Protein AF-A0A3R6FGA6-F1 (afdb_monomer_lite)

Organism: NCBI:txid360807

Foldseek 3Di:
DLLVVLVPDPQLLVLLCVLVVPDSVLSVLLNCQQRNAWFQDPVGTGHDDDDPLLSVLSVCSNVSNHDVLSVLSSQLSSQLSVCCVVVVDGSVVSNVVSVVVVSDRDSPDDPD

Radius of gyration: 13.53 Å; chains: 1; bounding box: 38×31×32 Å

Sequence (112 aa):
MEYENIRIDTTDISKIAQNTGMPEWKISRIKDHVFSNEHILDAGVKRFDADSEIADAWYRLTNGTYNQNDIDLLNHEYFESKFESFYKTDYRTAHNKTEESGRIWDPYKENN

Secondary structure (DSSP, 8-state):
-HHHHHHH-SSHHHHHHHHH---HHHHHHHHIIIII--EEETTEEEPPPP-HHHHHHHHHHHHT---HHHHHHHHHHHHHHHHHHHHT--HHHHHHHHHHTT----TT----

pLDDT: mean 95.41, std 8.09, range [46.09, 98.81]

Structure (mmCIF, N/CA/C/O backbone):
data_AF-A0A3R6FGA6-F1
#
_entry.id   AF-A0A3R6FGA6-F1
#
loop_
_atom_site.group_PDB
_atom_site.id
_atom_site.type_symbol
_atom_site.label_atom_id
_atom_site.label_alt_id
_atom_site.label_comp_id
_atom_site.label_asym_id
_atom_site.label_entity_id
_atom_site.label_seq_id
_atom_site.pdbx_PDB_ins_code
_atom_site.Cartn_x
_atom_site.Cartn_y
_atom_site.Cartn_z
_atom_site.occupancy
_atom_site.B_iso_or_equiv
_atom_site.auth_seq_id
_atom_site.auth_comp_id
_atom_site.auth_asym_id
_atom_site.auth_atom_id
_atom_site.pdbx_PDB_model_num
ATOM 1 N N . MET A 1 1 ? 2.239 17.268 -0.762 1.00 64.25 1 MET A N 1
ATOM 2 C CA . MET A 1 1 ? 2.074 17.617 0.668 1.00 64.25 1 MET A CA 1
ATOM 3 C C . MET A 1 1 ? 1.459 16.447 1.428 1.00 64.25 1 MET A C 1
ATOM 5 O O . MET A 1 1 ? 2.022 16.046 2.431 1.00 64.25 1 MET A O 1
ATOM 9 N N . GLU A 1 2 ? 0.379 15.846 0.922 1.00 87.06 2 GLU A N 1
ATOM 10 C CA . GLU A 1 2 ? -0.315 14.717 1.573 1.00 87.06 2 GLU A CA 1
ATOM 11 C C . GLU A 1 2 ? 0.569 13.481 1.788 1.00 87.06 2 GLU A C 1
ATOM 13 O O . GLU A 1 2 ? 0.700 13.029 2.921 1.00 87.06 2 GLU A O 1
ATOM 18 N N . TYR A 1 3 ? 1.279 13.003 0.759 1.00 93.62 3 TYR A N 1
ATOM 19 C CA . TYR A 1 3 ? 2.201 11.864 0.911 1.00 93.62 3 TYR A CA 1
ATOM 20 C C . TYR A 1 3 ? 3.324 12.138 1.920 1.00 93.62 3 TYR A C 1
ATOM 22 O O . TYR A 1 3 ? 3.707 11.245 2.668 1.00 93.62 3 TYR A O 1
ATOM 30 N N . GLU A 1 4 ? 3.840 13.370 1.986 1.00 94.19 4 GLU A N 1
ATOM 31 C CA . GLU A 1 4 ? 4.857 13.716 2.988 1.00 94.19 4 GLU A CA 1
ATOM 32 C C . GLU A 1 4 ? 4.282 13.680 4.405 1.00 94.19 4 GLU A C 1
ATOM 34 O O . GLU A 1 4 ? 4.937 13.165 5.306 1.00 94.19 4 GLU A O 1
ATOM 39 N N . ASN A 1 5 ? 3.045 14.151 4.597 1.00 95.38 5 ASN A N 1
ATOM 40 C CA . ASN A 1 5 ? 2.360 14.068 5.887 1.00 95.38 5 ASN A CA 1
ATOM 41 C C . ASN A 1 5 ? 2.147 12.611 6.317 1.00 95.38 5 ASN A C 1
ATOM 43 O O . ASN A 1 5 ? 2.394 12.278 7.472 1.00 95.38 5 ASN A O 1
ATOM 47 N N . ILE A 1 6 ? 1.743 11.738 5.389 1.00 96.81 6 ILE A N 1
ATOM 48 C CA . ILE A 1 6 ? 1.589 10.303 5.660 1.00 96.81 6 ILE A CA 1
ATOM 49 C C . ILE A 1 6 ? 2.939 9.683 6.041 1.00 96.81 6 ILE A C 1
ATOM 51 O O . ILE A 1 6 ? 3.029 8.965 7.033 1.00 96.81 6 ILE A O 1
ATOM 55 N N . ARG A 1 7 ? 4.020 9.994 5.315 1.00 96.69 7 ARG A N 1
ATOM 56 C CA . ARG A 1 7 ? 5.366 9.459 5.599 1.00 96.69 7 ARG A CA 1
ATOM 57 C C . ARG A 1 7 ? 5.874 9.811 6.994 1.00 96.69 7 ARG A C 1
ATOM 59 O O . ARG A 1 7 ? 6.525 8.975 7.614 1.00 96.69 7 ARG A O 1
ATOM 66 N N . ILE A 1 8 ? 5.608 11.027 7.472 1.00 96.75 8 ILE A N 1
ATOM 67 C CA . ILE A 1 8 ? 6.068 11.475 8.795 1.00 96.75 8 ILE A CA 1
ATOM 68 C C . ILE A 1 8 ? 5.125 11.078 9.936 1.00 96.75 8 ILE A C 1
ATOM 70 O O . ILE A 1 8 ? 5.531 11.154 11.096 1.00 96.75 8 ILE A O 1
ATOM 74 N N . ASP A 1 9 ? 3.885 10.672 9.641 1.00 95.94 9 ASP A N 1
ATOM 75 C CA . ASP A 1 9 ? 2.962 10.176 10.662 1.00 95.94 9 ASP A CA 1
ATOM 76 C C . ASP A 1 9 ? 3.488 8.851 11.229 1.00 95.94 9 ASP A C 1
ATOM 78 O O . ASP A 1 9 ? 3.805 7.915 10.500 1.00 95.94 9 ASP A O 1
ATOM 82 N N . THR A 1 10 ? 3.612 8.766 12.548 1.00 95.38 10 THR A N 1
ATOM 83 C CA . THR A 1 10 ? 4.068 7.562 13.257 1.00 95.38 10 THR A CA 1
ATOM 84 C C . THR A 1 10 ? 2.924 6.819 13.945 1.00 95.38 10 THR A C 1
ATOM 86 O O . THR A 1 10 ? 3.148 5.803 14.600 1.00 95.38 10 THR A O 1
ATOM 89 N N . THR A 1 11 ? 1.695 7.324 13.819 1.00 98.00 11 THR A N 1
ATOM 90 C CA . THR A 1 11 ? 0.500 6.834 14.518 1.00 98.00 11 THR A CA 1
ATOM 91 C C . THR A 1 11 ? -0.496 6.132 13.602 1.00 98.00 11 THR A C 1
ATOM 93 O O . THR A 1 11 ? -1.375 5.423 14.086 1.00 98.00 11 THR A O 1
ATOM 96 N N . ASP A 1 12 ? -0.390 6.326 12.292 1.00 98.25 12 ASP A N 1
ATOM 97 C CA . ASP A 1 12 ? -1.313 5.767 11.306 1.00 98.25 12 ASP A CA 1
ATOM 98 C C . ASP A 1 12 ? -1.275 4.236 11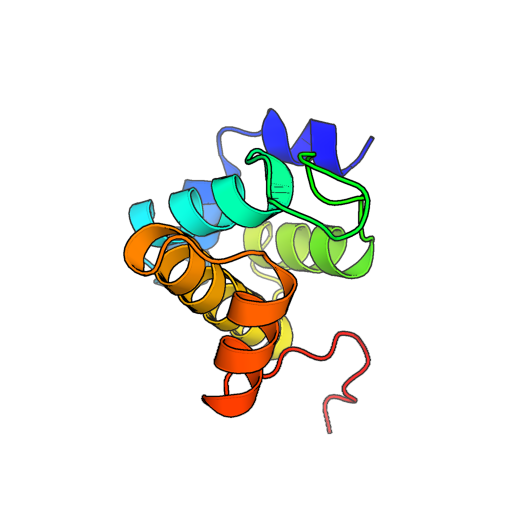.266 1.00 98.25 12 ASP A C 1
ATOM 100 O O . ASP A 1 12 ? -2.329 3.608 11.282 1.00 98.25 12 ASP A O 1
ATOM 104 N N . ILE A 1 13 ? -0.091 3.619 11.318 1.00 98.75 13 ILE A N 1
ATOM 105 C CA . ILE A 1 13 ? 0.062 2.156 11.302 1.00 98.75 13 ILE A CA 1
ATOM 106 C C . ILE A 1 13 ? -0.756 1.500 12.421 1.00 98.75 13 ILE A C 1
ATOM 108 O O . ILE A 1 13 ? -1.519 0.569 12.156 1.00 98.75 13 ILE A O 1
ATOM 112 N N . SER A 1 14 ? -0.619 1.988 13.657 1.00 98.75 14 SER A N 1
ATOM 113 C CA . SER A 1 14 ? -1.310 1.409 14.813 1.00 98.75 14 SER A CA 1
ATOM 114 C C . SER A 1 14 ? -2.816 1.669 14.769 1.00 98.75 14 SER A C 1
ATOM 116 O O . SER A 1 14 ? -3.603 0.763 15.045 1.00 98.75 14 SER A O 1
ATOM 118 N N . LYS A 1 15 ? -3.241 2.863 14.335 1.00 98.75 15 LYS A N 1
ATOM 119 C CA . LYS A 1 15 ? -4.662 3.193 14.132 1.00 98.75 15 LYS A CA 1
ATOM 120 C C . LYS A 1 15 ? -5.306 2.318 13.063 1.00 98.75 15 LYS A C 1
ATOM 122 O O . LYS A 1 15 ? -6.353 1.730 13.308 1.00 98.75 15 LYS A O 1
ATOM 127 N N . ILE A 1 16 ? -4.682 2.187 11.894 1.00 98.81 16 ILE A N 1
ATOM 128 C CA . ILE A 1 16 ? -5.194 1.355 10.799 1.00 98.81 16 ILE A CA 1
ATOM 129 C C . ILE A 1 16 ? -5.247 -0.111 11.238 1.00 98.81 16 ILE A C 1
ATOM 131 O O . ILE A 1 16 ? -6.245 -0.787 10.986 1.00 98.81 16 ILE A O 1
ATOM 135 N N . ALA A 1 17 ? -4.221 -0.610 11.932 1.00 98.75 17 ALA A N 1
ATOM 136 C CA . ALA A 1 17 ? -4.221 -1.966 12.475 1.00 98.75 17 ALA A CA 1
ATOM 137 C C . ALA A 1 17 ? -5.391 -2.195 13.447 1.00 98.75 17 ALA A C 1
ATOM 139 O O . ALA A 1 17 ? -6.122 -3.177 13.318 1.00 98.75 17 ALA A O 1
ATOM 140 N N . GLN A 1 18 ? -5.629 -1.255 14.367 1.00 98.75 18 GLN A N 1
ATOM 141 C CA . GLN A 1 18 ? -6.766 -1.295 15.288 1.00 98.75 18 GLN A CA 1
ATOM 142 C C . GLN A 1 18 ? -8.113 -1.255 14.551 1.00 98.75 18 GLN A C 1
ATOM 144 O O . GLN A 1 18 ? -9.010 -2.034 14.869 1.00 98.75 18 GLN A O 1
ATOM 149 N N . ASN A 1 19 ? -8.253 -0.366 13.568 1.00 98.69 19 ASN A N 1
ATOM 150 C CA . ASN A 1 19 ? -9.502 -0.137 12.845 1.00 98.69 19 ASN A CA 1
ATOM 151 C C . ASN A 1 19 ? -9.873 -1.302 11.917 1.00 98.69 19 ASN A C 1
ATOM 153 O O . ASN A 1 19 ? -11.055 -1.596 11.748 1.00 98.69 19 ASN A O 1
ATOM 157 N N . THR A 1 20 ? -8.882 -1.950 11.300 1.00 98.38 20 THR A N 1
ATOM 158 C CA . THR A 1 20 ? -9.082 -3.007 10.287 1.00 98.38 20 THR A CA 1
ATOM 159 C C . THR A 1 20 ? -8.917 -4.424 10.837 1.00 98.38 20 THR A C 1
ATOM 161 O O . THR A 1 20 ? -9.294 -5.391 10.179 1.00 98.38 20 THR A O 1
ATOM 164 N N . GLY A 1 21 ? -8.304 -4.575 12.015 1.00 98.44 21 GLY A N 1
ATOM 165 C CA . GLY A 1 21 ? -7.899 -5.868 12.568 1.00 98.44 21 GLY A CA 1
ATOM 166 C C . GLY A 1 21 ? -6.685 -6.501 11.872 1.00 98.44 21 GLY A C 1
ATOM 167 O O . GLY A 1 21 ? -6.300 -7.621 12.214 1.00 98.44 21 GLY A O 1
ATOM 168 N N . MET A 1 22 ? -6.064 -5.822 10.900 1.00 98.50 22 MET A N 1
ATOM 169 C CA . MET A 1 22 ? -4.818 -6.286 10.289 1.00 98.50 22 MET A CA 1
ATOM 170 C C . MET A 1 22 ? -3.633 -6.060 11.238 1.00 98.50 22 MET A C 1
ATOM 172 O O . MET A 1 22 ? -3.601 -5.069 11.961 1.00 98.50 22 MET A O 1
ATOM 176 N N . PRO A 1 23 ? -2.616 -6.935 11.236 1.00 98.56 23 PRO A N 1
ATOM 177 C CA . PRO A 1 23 ? -1.462 -6.740 12.101 1.00 98.56 23 PRO A CA 1
ATOM 178 C C . PRO A 1 23 ? -0.603 -5.556 11.632 1.00 98.56 23 PRO A C 1
ATOM 180 O O . PRO A 1 23 ? -0.403 -5.366 10.431 1.00 98.56 23 PRO A O 1
ATOM 183 N N . GLU A 1 24 ? -0.018 -4.814 12.577 1.00 98.75 24 GLU A N 1
ATOM 184 C CA . GLU A 1 24 ? 0.790 -3.614 12.295 1.00 98.75 24 GLU A CA 1
ATOM 185 C C . GLU A 1 24 ? 1.919 -3.863 11.291 1.00 98.75 24 GLU A C 1
ATOM 187 O O . GLU A 1 24 ? 2.147 -3.042 10.409 1.00 98.75 24 GLU A O 1
ATOM 192 N N . TRP A 1 25 ? 2.586 -5.021 11.344 1.00 98.50 25 TRP A N 1
ATOM 193 C CA . TRP A 1 25 ? 3.651 -5.352 10.390 1.00 98.50 25 TRP A CA 1
ATOM 194 C C . TRP A 1 25 ? 3.149 -5.415 8.937 1.00 98.50 25 TRP A C 1
ATOM 196 O O . TRP A 1 25 ? 3.910 -5.129 8.010 1.00 98.50 25 TRP A O 1
ATOM 206 N N . LYS A 1 26 ? 1.879 -5.788 8.717 1.00 98.62 26 LYS A N 1
ATOM 207 C CA . LYS A 1 26 ? 1.269 -5.818 7.381 1.00 98.62 26 LYS A CA 1
ATOM 208 C C . LYS A 1 26 ? 1.016 -4.392 6.904 1.00 98.62 26 LYS A C 1
ATOM 210 O O . LYS A 1 26 ? 1.387 -4.068 5.781 1.00 98.62 26 LYS A O 1
ATOM 215 N N . ILE A 1 27 ? 0.452 -3.550 7.769 1.00 98.81 27 ILE A N 1
ATOM 216 C CA . ILE A 1 27 ? 0.185 -2.140 7.467 1.00 98.81 27 ILE A CA 1
ATOM 217 C C . ILE A 1 27 ? 1.485 -1.367 7.232 1.00 98.81 27 ILE A C 1
ATOM 219 O O . ILE A 1 27 ? 1.583 -0.648 6.246 1.00 98.81 27 ILE A O 1
ATOM 223 N N . SER A 1 28 ? 2.509 -1.580 8.062 1.00 98.62 28 SER A N 1
ATOM 224 C CA . SER A 1 28 ? 3.839 -0.988 7.879 1.00 98.62 28 SER A CA 1
ATOM 225 C C . SER A 1 28 ? 4.419 -1.333 6.512 1.00 98.62 28 SER A C 1
ATOM 227 O O . SER A 1 28 ? 4.891 -0.446 5.813 1.00 98.62 28 SER A O 1
ATOM 229 N N . ARG A 1 29 ? 4.331 -2.602 6.086 1.00 98.62 29 ARG A N 1
ATOM 230 C CA . ARG A 1 29 ? 4.808 -3.013 4.760 1.00 98.62 29 ARG A CA 1
ATOM 231 C C . ARG A 1 29 ? 4.079 -2.279 3.636 1.00 98.62 29 ARG A C 1
ATOM 233 O O . ARG A 1 29 ? 4.725 -1.864 2.682 1.00 98.62 29 ARG A O 1
ATOM 240 N N . ILE A 1 30 ? 2.755 -2.171 3.734 1.00 98.75 30 ILE A N 1
ATOM 241 C CA . ILE A 1 30 ? 1.936 -1.473 2.736 1.00 98.75 30 ILE A CA 1
ATOM 242 C C . ILE A 1 30 ? 2.315 0.007 2.701 1.00 98.75 30 ILE A C 1
ATOM 244 O O . ILE A 1 30 ? 2.558 0.542 1.627 1.00 98.75 30 ILE A O 1
ATOM 248 N N . LYS A 1 31 ? 2.444 0.646 3.869 1.00 98.56 31 LYS A N 1
ATOM 249 C CA . LYS A 1 31 ? 2.864 2.044 3.970 1.00 98.56 31 LYS A CA 1
ATOM 250 C C . LYS A 1 31 ? 4.212 2.269 3.288 1.00 98.56 31 LYS A C 1
ATOM 252 O O . LYS A 1 31 ? 4.360 3.190 2.489 1.00 98.56 31 LYS A O 1
ATOM 257 N N . ASP A 1 32 ? 5.189 1.418 3.587 1.00 98.44 32 ASP A N 1
ATOM 258 C CA . ASP A 1 32 ? 6.517 1.529 2.994 1.00 98.44 32 ASP A CA 1
ATOM 259 C C . ASP A 1 32 ? 6.464 1.349 1.477 1.00 98.44 32 ASP A C 1
ATOM 261 O O . ASP A 1 32 ? 7.066 2.142 0.760 1.00 98.44 32 ASP A O 1
ATOM 265 N N . HIS A 1 33 ? 5.714 0.355 0.992 1.00 98.38 33 HIS A N 1
ATOM 266 C CA . HIS A 1 33 ? 5.514 0.101 -0.437 1.00 98.38 33 HIS A CA 1
ATOM 267 C C . HIS A 1 33 ? 4.908 1.303 -1.160 1.00 98.38 33 HIS A C 1
ATOM 269 O O . HIS A 1 33 ? 5.505 1.812 -2.094 1.00 98.38 33 HIS A O 1
ATOM 275 N N . VAL A 1 34 ? 3.777 1.810 -0.683 1.00 98.19 3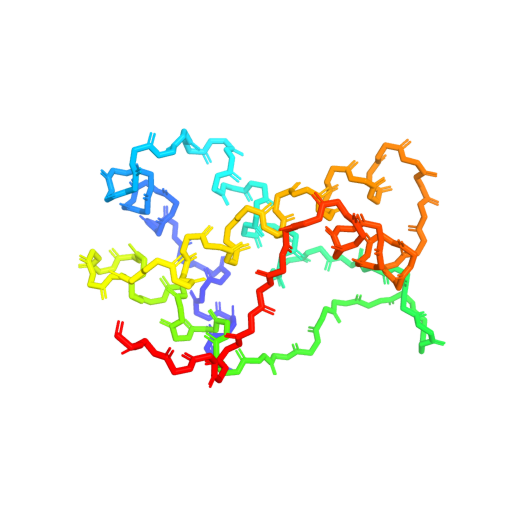4 VAL A N 1
ATOM 276 C CA . VAL A 1 34 ? 3.025 2.863 -1.379 1.00 98.19 34 VAL A CA 1
ATOM 277 C C . VAL A 1 34 ? 3.713 4.225 -1.281 1.00 98.19 34 VAL A C 1
ATOM 279 O O . VAL A 1 34 ? 3.733 4.998 -2.240 1.00 98.19 34 VAL A O 1
ATOM 282 N N . PHE A 1 35 ? 4.270 4.557 -0.113 1.00 97.94 35 PHE A N 1
ATOM 283 C CA . PHE A 1 35 ? 4.701 5.925 0.161 1.00 97.94 35 PHE A CA 1
ATOM 284 C C . PHE A 1 35 ? 6.220 6.100 0.152 1.00 97.94 35 PHE A C 1
ATOM 286 O O . PHE A 1 35 ? 6.677 7.181 -0.223 1.00 97.94 35 PHE A O 1
ATOM 293 N N . SER A 1 36 ? 7.016 5.109 0.560 1.00 96.81 36 SER A N 1
ATOM 294 C CA . SER A 1 36 ? 8.433 5.326 0.913 1.00 96.81 36 SER A CA 1
ATOM 295 C C . SER A 1 36 ? 9.436 4.685 -0.046 1.00 96.81 36 SER A C 1
ATOM 297 O O . SER A 1 36 ? 10.491 5.281 -0.304 1.00 96.81 36 SER A O 1
ATOM 299 N N . ASN A 1 37 ? 9.127 3.489 -0.542 1.00 97.75 37 ASN A N 1
ATOM 300 C CA . ASN A 1 37 ? 10.024 2.662 -1.334 1.00 97.75 37 ASN A CA 1
ATOM 301 C C . ASN A 1 37 ? 10.227 3.224 -2.743 1.00 97.75 37 ASN A C 1
ATOM 303 O O . ASN A 1 37 ? 9.386 3.928 -3.300 1.00 97.75 37 ASN A O 1
ATOM 307 N N . GLU A 1 38 ? 11.389 2.915 -3.313 1.00 97.69 38 GLU A N 1
ATOM 308 C CA . GLU A 1 38 ? 11.641 3.109 -4.736 1.00 97.69 38 GLU A CA 1
ATOM 309 C C . GLU A 1 38 ? 11.343 1.816 -5.490 1.00 97.69 38 GLU A C 1
ATOM 311 O O . GLU A 1 38 ? 11.665 0.722 -5.022 1.00 97.69 38 GLU A O 1
ATOM 316 N N . HIS A 1 39 ? 10.775 1.967 -6.681 1.00 98.12 39 HIS A N 1
ATOM 317 C CA . HIS A 1 39 ? 10.335 0.882 -7.545 1.00 98.12 39 HIS A CA 1
ATOM 318 C C . HIS A 1 39 ? 11.030 0.988 -8.891 1.00 98.12 39 HIS A C 1
ATOM 320 O O . HIS A 1 39 ? 11.358 2.082 -9.353 1.00 98.12 39 HIS A O 1
ATOM 326 N N . ILE A 1 40 ? 11.230 -0.153 -9.547 1.00 97.81 40 ILE A N 1
ATOM 327 C CA . ILE A 1 40 ? 11.652 -0.179 -10.947 1.00 97.81 40 ILE A CA 1
ATOM 328 C C . ILE A 1 40 ? 10.405 0.120 -11.785 1.00 97.81 40 ILE A C 1
ATOM 330 O O . ILE A 1 40 ? 9.570 -0.759 -11.999 1.00 97.81 40 ILE A O 1
ATOM 334 N N . LEU A 1 41 ? 10.270 1.372 -12.218 1.00 96.81 41 LEU A N 1
ATOM 335 C CA . LEU A 1 41 ? 9.208 1.837 -13.108 1.00 96.81 41 LEU A CA 1
ATOM 336 C C . LEU A 1 41 ? 9.740 1.940 -14.543 1.00 96.81 41 LEU A C 1
ATOM 338 O O . LEU A 1 41 ? 10.950 1.977 -14.770 1.00 96.81 41 LEU A O 1
ATOM 342 N N . ASP A 1 42 ? 8.850 2.091 -15.526 1.00 92.81 42 ASP A N 1
ATOM 343 C CA . ASP A 1 42 ? 9.267 2.250 -16.932 1.00 92.81 42 ASP A CA 1
ATOM 344 C C . ASP A 1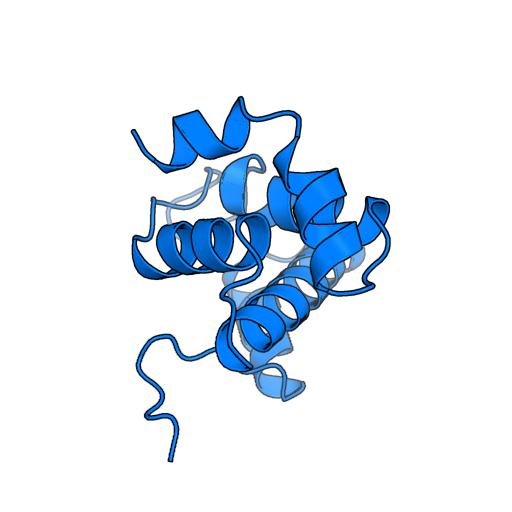 42 ? 10.116 3.512 -17.161 1.00 92.81 42 ASP A C 1
ATOM 346 O O . ASP A 1 42 ? 10.955 3.559 -18.058 1.00 92.81 42 ASP A O 1
ATOM 350 N N . ALA A 1 43 ? 9.910 4.537 -16.329 1.00 92.81 43 ALA A N 1
ATOM 351 C CA . ALA A 1 43 ? 10.663 5.788 -16.350 1.00 92.81 43 ALA A CA 1
ATOM 352 C C . ALA A 1 43 ? 11.973 5.736 -15.535 1.00 92.81 43 ALA A C 1
ATOM 354 O O . ALA A 1 43 ? 12.676 6.744 -15.452 1.00 92.81 43 ALA A O 1
ATOM 355 N N . GLY A 1 44 ? 12.302 4.592 -14.926 1.00 96.12 44 GLY A N 1
ATOM 356 C CA . GLY A 1 44 ? 13.478 4.398 -14.079 1.00 96.12 44 GLY A CA 1
ATOM 357 C C . GLY A 1 44 ? 13.137 4.055 -12.629 1.00 96.12 44 GLY A C 1
ATOM 358 O O . GLY A 1 44 ? 11.988 3.791 -12.282 1.00 96.12 44 GLY A O 1
ATOM 359 N N . VAL A 1 45 ? 14.164 4.049 -11.777 1.00 97.62 45 VAL A N 1
ATOM 360 C CA . VAL A 1 45 ? 14.018 3.733 -10.351 1.00 97.62 45 VAL A CA 1
ATOM 361 C C . VAL A 1 45 ? 13.635 4.994 -9.585 1.00 97.62 45 VAL A C 1
ATOM 363 O O . VAL A 1 45 ? 14.439 5.921 -9.494 1.00 97.62 45 VAL A O 1
ATOM 366 N N . LYS A 1 46 ? 12.402 5.048 -9.077 1.00 97.38 46 LYS A N 1
ATOM 367 C CA . LYS A 1 46 ? 11.895 6.165 -8.266 1.00 97.38 46 LYS A CA 1
ATOM 368 C C . LYS A 1 46 ? 10.733 5.722 -7.376 1.00 97.38 46 LYS A C 1
ATOM 370 O O . LYS A 1 46 ? 10.202 4.626 -7.536 1.00 97.38 46 LYS A O 1
ATOM 375 N N . ARG A 1 47 ? 10.317 6.592 -6.457 1.00 96.94 47 ARG A N 1
ATOM 376 C CA . ARG A 1 47 ? 9.048 6.448 -5.724 1.00 96.94 47 ARG A CA 1
ATOM 377 C C . ARG A 1 47 ? 7.849 6.617 -6.659 1.00 96.94 47 ARG A C 1
ATOM 379 O O . ARG A 1 47 ? 7.968 7.276 -7.697 1.00 96.94 47 ARG A O 1
ATOM 386 N N . PHE A 1 48 ? 6.697 6.094 -6.249 1.00 95.75 48 PHE A N 1
ATOM 387 C CA . PHE A 1 48 ? 5.431 6.397 -6.910 1.00 95.75 48 PHE A CA 1
ATOM 388 C C . PHE A 1 48 ? 5.120 7.897 -6.881 1.00 95.75 48 PHE A C 1
ATOM 390 O O . PHE A 1 48 ? 5.474 8.615 -5.937 1.00 95.75 48 PHE A O 1
ATOM 397 N N . ASP A 1 49 ? 4.459 8.358 -7.942 1.00 94.44 49 ASP A N 1
ATOM 398 C CA . ASP A 1 49 ? 3.862 9.687 -7.967 1.00 94.44 49 ASP A CA 1
ATOM 399 C C . ASP A 1 49 ? 2.645 9.698 -7.024 1.00 94.44 49 ASP A C 1
ATOM 401 O O . ASP A 1 49 ? 2.031 8.662 -6.773 1.00 94.44 49 ASP A O 1
ATOM 405 N N . ALA A 1 50 ? 2.334 10.853 -6.437 1.00 94.56 50 ALA A N 1
ATOM 406 C CA . ALA A 1 50 ? 1.242 10.935 -5.472 1.00 94.56 50 ALA A CA 1
ATOM 407 C C . ALA A 1 50 ? -0.122 10.746 -6.154 1.00 94.56 50 ALA A C 1
ATOM 409 O O . ALA A 1 50 ? -0.388 11.380 -7.176 1.00 94.56 50 ALA A O 1
ATOM 410 N N . ASP A 1 51 ? -0.982 9.939 -5.533 1.00 96.00 51 ASP A N 1
ATOM 411 C CA . ASP A 1 51 ? -2.357 9.686 -5.958 1.00 96.00 51 ASP A CA 1
ATOM 412 C C . ASP A 1 51 ? -3.324 10.107 -4.837 1.00 96.00 51 ASP A C 1
ATOM 414 O O . ASP A 1 51 ? -3.182 9.686 -3.683 1.00 96.00 51 ASP A O 1
ATOM 418 N N . SER A 1 52 ? -4.279 10.982 -5.163 1.00 95.19 52 SER A N 1
ATOM 419 C CA . SER A 1 52 ? -5.239 11.513 -4.191 1.00 95.19 52 SER A CA 1
ATOM 420 C C . SER A 1 52 ? -6.198 10.446 -3.667 1.00 95.19 52 SER A C 1
ATOM 422 O O . SER A 1 52 ? -6.547 10.481 -2.492 1.00 95.19 52 SER A O 1
ATOM 424 N N . GLU A 1 53 ? -6.584 9.466 -4.486 1.00 96.25 53 GLU A N 1
ATOM 425 C CA . GLU A 1 53 ? -7.513 8.407 -4.075 1.00 96.25 53 GLU A CA 1
ATOM 426 C C . GLU A 1 53 ? -6.860 7.475 -3.049 1.00 96.25 53 GLU A C 1
ATOM 428 O O . GLU A 1 53 ? -7.484 7.082 -2.060 1.00 96.25 53 GLU A O 1
ATOM 433 N N . ILE A 1 54 ? -5.569 7.183 -3.238 1.00 97.56 54 ILE A N 1
ATOM 434 C CA . ILE A 1 54 ? -4.759 6.430 -2.274 1.00 97.56 54 ILE A CA 1
ATOM 435 C C . ILE A 1 54 ? -4.589 7.223 -0.972 1.00 97.56 54 ILE A C 1
ATOM 437 O O . ILE A 1 54 ? -4.740 6.659 0.116 1.00 97.56 54 ILE A O 1
ATOM 441 N N . ALA A 1 55 ? -4.290 8.525 -1.055 1.00 97.62 55 ALA A N 1
ATOM 442 C CA . ALA A 1 55 ? -4.160 9.373 0.131 1.00 97.62 55 ALA A CA 1
ATOM 443 C C . ALA A 1 55 ? -5.473 9.425 0.931 1.00 97.62 55 ALA A C 1
ATOM 445 O O . ALA A 1 55 ? -5.471 9.211 2.147 1.00 97.62 55 ALA A O 1
ATOM 446 N N . ASP A 1 56 ? -6.600 9.629 0.251 1.00 96.81 56 ASP A N 1
ATOM 447 C CA . ASP A 1 56 ? -7.921 9.670 0.868 1.00 96.81 56 ASP A CA 1
ATOM 448 C C . ASP A 1 56 ? -8.315 8.319 1.481 1.00 96.81 56 ASP A C 1
ATOM 450 O O . ASP A 1 56 ? -8.839 8.280 2.600 1.00 96.81 56 ASP A O 1
ATOM 454 N N . ALA A 1 57 ? -8.018 7.202 0.808 1.00 97.81 57 ALA A N 1
ATOM 455 C CA . ALA A 1 57 ? -8.201 5.862 1.363 1.00 97.81 57 ALA A CA 1
ATOM 456 C C . ALA A 1 57 ? -7.382 5.674 2.648 1.00 97.81 57 ALA A C 1
ATOM 458 O O . ALA A 1 57 ? -7.914 5.219 3.664 1.00 97.81 57 ALA A O 1
ATOM 459 N N . TRP A 1 58 ? -6.115 6.098 2.652 1.00 98.50 58 TRP A N 1
ATOM 460 C CA . TRP A 1 58 ? -5.256 6.035 3.835 1.00 98.50 58 TRP A CA 1
ATOM 461 C C . TRP A 1 58 ? -5.814 6.855 5.006 1.00 98.50 58 TRP A C 1
ATOM 463 O O . TRP A 1 58 ? -5.827 6.389 6.153 1.00 98.50 58 TRP A O 1
ATOM 473 N N . TYR A 1 59 ? -6.347 8.051 4.736 1.00 98.06 59 TYR A N 1
ATOM 474 C CA . TYR A 1 59 ? -7.001 8.872 5.755 1.00 98.06 59 TYR A CA 1
ATOM 475 C C . TYR A 1 59 ? -8.283 8.230 6.292 1.00 98.06 59 TYR A C 1
ATOM 477 O O . TYR A 1 59 ? -8.488 8.214 7.509 1.00 98.06 59 TYR A O 1
ATOM 485 N N . ARG A 1 60 ? -9.132 7.653 5.432 1.00 98.31 60 ARG A N 1
ATOM 486 C CA . ARG A 1 60 ? -10.332 6.921 5.873 1.00 98.31 60 ARG A CA 1
ATOM 487 C C . ARG A 1 60 ? -9.975 5.708 6.732 1.00 98.31 60 ARG A C 1
ATOM 489 O O . ARG A 1 60 ? -10.584 5.511 7.784 1.00 98.31 60 ARG A O 1
ATOM 496 N N . LEU A 1 61 ? -8.956 4.940 6.340 1.00 98.69 61 LEU A N 1
ATOM 497 C CA . LEU A 1 61 ? -8.428 3.806 7.108 1.00 98.69 61 LEU A CA 1
ATOM 498 C C . LEU A 1 61 ? -7.921 4.248 8.484 1.00 98.69 61 LEU A C 1
ATOM 500 O O . LEU A 1 61 ? -8.251 3.632 9.501 1.00 98.69 61 LEU A O 1
ATOM 504 N N . THR A 1 62 ? -7.178 5.353 8.533 1.00 98.44 62 THR A N 1
ATOM 505 C CA . THR A 1 62 ? -6.643 5.919 9.779 1.00 98.44 62 THR A CA 1
ATOM 506 C C . THR A 1 62 ? -7.753 6.417 10.708 1.00 98.44 62 THR A C 1
ATOM 508 O O . THR A 1 62 ? -7.682 6.210 11.920 1.00 98.44 62 THR A O 1
ATOM 511 N N . ASN A 1 63 ? -8.799 7.034 10.154 1.00 98.19 63 ASN A N 1
ATOM 512 C CA . ASN A 1 63 ? -9.925 7.588 10.913 1.00 98.19 63 ASN A CA 1
ATOM 513 C C . ASN A 1 63 ? -11.019 6.560 11.247 1.00 98.19 63 ASN A C 1
ATOM 515 O O . ASN A 1 63 ? -11.944 6.880 11.991 1.00 98.19 63 ASN A O 1
ATOM 519 N N . GLY A 1 64 ? -10.938 5.342 10.706 1.00 98.06 64 GLY A N 1
ATOM 520 C CA . GLY A 1 64 ? -11.943 4.298 10.920 1.00 98.06 64 GLY A CA 1
ATOM 521 C C . GLY A 1 64 ? -13.233 4.501 10.117 1.00 98.06 64 GLY A C 1
ATOM 522 O O . GLY A 1 64 ? -14.234 3.853 10.402 1.00 98.06 64 GLY A O 1
ATOM 523 N N . THR A 1 65 ? -13.222 5.380 9.111 1.00 98.19 65 THR A N 1
ATOM 524 C CA . THR A 1 65 ? -14.360 5.661 8.213 1.00 98.19 65 THR A CA 1
ATOM 525 C C . THR A 1 65 ? -14.193 4.996 6.845 1.00 98.19 65 THR A C 1
ATOM 527 O O . THR A 1 65 ? -14.730 5.476 5.847 1.00 98.19 65 THR A O 1
ATOM 530 N N . TYR A 1 66 ? -13.376 3.946 6.784 1.00 97.62 66 TYR A N 1
ATOM 531 C CA . TYR A 1 66 ? -13.049 3.222 5.564 1.00 97.62 66 TYR A CA 1
ATOM 532 C C . TYR A 1 66 ? -14.213 2.373 5.058 1.00 97.62 66 TYR A C 1
ATOM 534 O O . TYR A 1 66 ? -15.112 1.991 5.808 1.00 97.62 66 TYR A O 1
ATOM 542 N N . ASN A 1 67 ? -14.174 2.067 3.767 1.00 95.81 67 ASN A N 1
ATOM 543 C CA . ASN A 1 67 ? -15.106 1.158 3.110 1.00 95.81 67 ASN A CA 1
ATOM 544 C C . ASN A 1 67 ? -14.382 -0.102 2.598 1.00 95.81 67 ASN A C 1
ATOM 546 O O . ASN A 1 67 ? -13.179 -0.278 2.795 1.00 95.81 67 ASN A O 1
ATOM 550 N N . GLN A 1 68 ? -15.121 -1.004 1.945 1.00 96.12 68 GLN A N 1
ATOM 551 C CA . GLN A 1 68 ? -14.542 -2.242 1.417 1.00 96.12 68 GLN A CA 1
ATOM 552 C C . GLN A 1 68 ? -13.461 -1.983 0.356 1.00 96.12 68 GLN A C 1
ATOM 554 O O . GLN A 1 68 ? -12.460 -2.691 0.340 1.00 96.12 68 GLN A O 1
ATOM 559 N N . ASN A 1 69 ? -13.611 -0.949 -0.474 1.00 96.50 69 ASN A N 1
ATOM 560 C CA . ASN A 1 69 ? -12.623 -0.604 -1.494 1.00 96.50 69 ASN A CA 1
ATOM 561 C C . ASN A 1 69 ? -11.277 -0.188 -0.869 1.00 96.50 69 ASN A C 1
ATOM 563 O O . ASN A 1 69 ? -10.219 -0.543 -1.376 1.00 96.50 69 ASN A O 1
ATOM 567 N N . ASP A 1 70 ? -11.298 0.486 0.283 1.00 97.94 70 ASP A N 1
ATOM 568 C CA . ASP A 1 70 ? -10.076 0.826 1.026 1.00 97.94 70 ASP A CA 1
ATOM 569 C C . ASP A 1 70 ? -9.375 -0.431 1.596 1.00 97.94 70 ASP A C 1
ATOM 571 O O . ASP A 1 70 ? -8.149 -0.488 1.696 1.00 97.94 70 ASP A O 1
ATOM 575 N N . ILE A 1 71 ? -10.135 -1.475 1.953 1.00 98.25 71 ILE A N 1
ATOM 576 C CA . ILE A 1 71 ? -9.579 -2.785 2.341 1.00 98.25 71 ILE A CA 1
ATOM 577 C C . ILE A 1 71 ? -9.014 -3.528 1.126 1.00 98.25 71 ILE A C 1
ATOM 579 O O . ILE A 1 71 ? -7.991 -4.213 1.244 1.00 98.25 71 ILE A O 1
ATOM 583 N N . ASP A 1 72 ? -9.657 -3.392 -0.032 1.00 98.00 72 ASP A N 1
ATOM 584 C CA . ASP A 1 72 ? -9.190 -3.972 -1.289 1.00 98.00 72 ASP A CA 1
ATOM 585 C C . ASP A 1 72 ? -7.846 -3.346 -1.700 1.00 98.00 72 ASP A C 1
ATOM 587 O O . ASP A 1 72 ? -6.926 -4.102 -2.017 1.00 98.00 72 ASP A O 1
ATOM 591 N N . LEU A 1 73 ? -7.668 -2.025 -1.527 1.00 98.44 73 LEU A N 1
ATOM 592 C CA . LEU A 1 73 ? -6.370 -1.342 -1.654 1.00 98.44 73 LEU A CA 1
ATOM 593 C C . LEU A 1 73 ? -5.305 -2.001 -0.768 1.00 98.44 73 LEU A C 1
ATOM 595 O O . LEU A 1 73 ? -4.271 -2.447 -1.256 1.00 98.44 73 LEU A O 1
ATOM 599 N N . LEU A 1 74 ? -5.560 -2.157 0.538 1.00 98.69 74 LEU A N 1
ATOM 600 C CA . LEU A 1 74 ? -4.581 -2.774 1.447 1.00 98.69 74 LEU A CA 1
ATOM 601 C C . LEU A 1 74 ? -4.185 -4.199 1.022 1.00 98.69 74 LEU A C 1
ATOM 603 O O . LEU A 1 74 ? -3.041 -4.623 1.212 1.00 98.69 74 LEU A O 1
ATOM 607 N N . ASN A 1 75 ? -5.123 -4.977 0.484 1.00 98.44 75 ASN A N 1
ATOM 608 C CA . ASN A 1 75 ? -4.842 -6.335 0.026 1.00 98.44 75 ASN A CA 1
ATOM 609 C C . ASN A 1 75 ? -4.110 -6.370 -1.318 1.00 98.44 75 ASN A C 1
ATOM 611 O O . ASN A 1 75 ? -3.264 -7.253 -1.500 1.00 98.44 75 ASN A O 1
ATOM 615 N N . HIS A 1 76 ? -4.418 -5.429 -2.210 1.00 98.56 76 HIS A N 1
ATOM 616 C CA . HIS A 1 76 ? -3.720 -5.205 -3.470 1.00 98.56 76 HIS A CA 1
ATOM 617 C C . HIS A 1 76 ? -2.245 -4.891 -3.203 1.00 98.56 76 HIS A C 1
ATOM 619 O O . HIS A 1 76 ? -1.369 -5.704 -3.507 1.00 98.56 76 HIS A O 1
ATOM 625 N N . GLU A 1 77 ? -1.983 -3.802 -2.481 1.00 98.56 77 GLU A N 1
ATOM 626 C CA . GLU A 1 77 ? -0.634 -3.303 -2.195 1.00 98.56 77 GLU A CA 1
ATOM 627 C C . GLU A 1 77 ? 0.204 -4.301 -1.386 1.00 98.56 77 GLU A C 1
ATOM 629 O O . GLU A 1 77 ? 1.413 -4.472 -1.575 1.00 98.56 77 GLU A O 1
ATOM 634 N N . TYR A 1 78 ? -0.434 -5.044 -0.477 1.00 98.69 78 TYR A N 1
ATOM 635 C CA . TYR A 1 78 ? 0.271 -6.091 0.252 1.00 98.69 78 TYR A CA 1
ATOM 636 C C . TYR A 1 78 ? 0.758 -7.211 -0.669 1.00 98.69 78 TYR A C 1
ATOM 638 O O . TYR A 1 78 ? 1.883 -7.693 -0.507 1.00 98.69 78 TYR A O 1
ATOM 646 N N . PHE A 1 79 ? -0.078 -7.656 -1.607 1.00 98.50 79 PHE A N 1
ATOM 647 C CA . PHE A 1 79 ? 0.310 -8.710 -2.535 1.00 98.50 79 PHE A CA 1
ATOM 648 C C . PHE A 1 79 ? 1.372 -8.210 -3.514 1.00 98.50 79 PHE A C 1
ATOM 650 O O . PHE A 1 79 ? 2.399 -8.878 -3.654 1.00 98.50 79 PHE A O 1
ATOM 657 N N . GLU A 1 80 ? 1.177 -7.028 -4.100 1.00 98.44 80 GLU A N 1
ATOM 658 C CA . GLU A 1 80 ? 2.132 -6.405 -5.019 1.00 98.44 80 GLU A CA 1
ATOM 659 C C . GLU A 1 80 ? 3.515 -6.274 -4.372 1.00 98.44 80 GLU A C 1
ATOM 661 O O . GLU A 1 80 ? 4.499 -6.834 -4.865 1.00 98.44 80 GLU A O 1
ATOM 666 N N . SER A 1 81 ? 3.578 -5.674 -3.177 1.00 98.25 81 SER A N 1
ATOM 667 C CA . SER A 1 81 ? 4.836 -5.499 -2.445 1.00 98.25 81 SER A CA 1
ATOM 668 C C . SER A 1 81 ? 5.546 -6.823 -2.163 1.00 98.25 81 SER A C 1
ATOM 670 O O . SER A 1 81 ? 6.779 -6.904 -2.121 1.00 98.25 81 SER A O 1
ATOM 672 N N . LYS A 1 82 ? 4.798 -7.897 -1.884 1.00 98.06 82 LYS A N 1
ATOM 673 C CA . LYS A 1 82 ? 5.350 -9.242 -1.663 1.00 98.06 82 LYS A CA 1
ATOM 674 C C . LYS A 1 82 ? 5.873 -9.829 -2.965 1.00 98.06 82 LYS A C 1
ATOM 676 O O . LYS A 1 82 ? 6.938 -10.449 -2.933 1.00 98.06 82 LYS A O 1
ATOM 681 N N . PHE A 1 83 ? 5.155 -9.626 -4.063 1.00 97.94 83 PHE A N 1
ATOM 682 C CA . PHE A 1 83 ? 5.518 -10.127 -5.377 1.00 97.94 83 PHE A CA 1
ATOM 683 C C . PHE A 1 83 ? 6.813 -9.480 -5.880 1.00 97.94 83 PHE A C 1
ATOM 685 O O . PHE A 1 83 ? 7.769 -10.211 -6.148 1.00 97.94 83 PHE A O 1
ATOM 692 N N . GLU A 1 84 ? 6.901 -8.144 -5.874 1.00 97.38 84 GLU A N 1
ATOM 693 C CA . G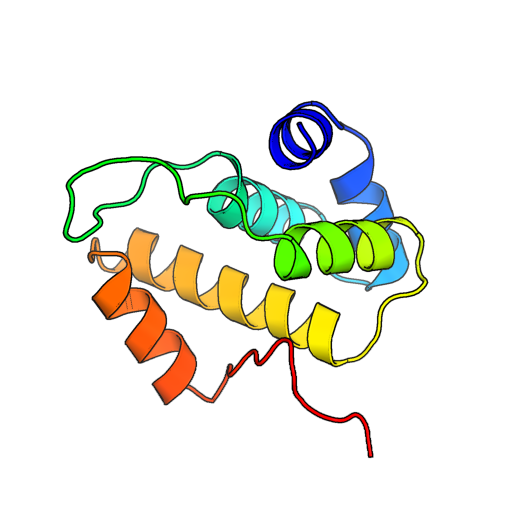LU A 1 84 ? 8.121 -7.407 -6.248 1.00 97.38 84 GLU A CA 1
ATOM 694 C C . GLU A 1 84 ? 9.326 -7.878 -5.431 1.00 97.38 84 GLU A C 1
ATOM 696 O O . GLU A 1 84 ? 10.378 -8.241 -5.959 1.00 97.38 84 GLU A O 1
ATOM 701 N N . SER A 1 85 ? 9.162 -7.931 -4.108 1.00 95.31 85 SER A N 1
ATOM 702 C CA . SER A 1 85 ? 10.257 -8.250 -3.195 1.00 95.31 85 SER A CA 1
ATOM 703 C C . SER A 1 85 ? 10.757 -9.690 -3.341 1.00 95.31 85 SER A C 1
ATOM 705 O O . SER A 1 85 ? 11.965 -9.927 -3.222 1.00 95.31 85 SER A O 1
ATOM 707 N N . PHE A 1 86 ? 9.857 -10.647 -3.580 1.00 95.56 86 PHE A N 1
ATOM 708 C CA . PHE A 1 86 ? 10.196 -12.066 -3.672 1.00 95.56 86 PHE A CA 1
ATOM 709 C C . PHE A 1 86 ? 10.757 -12.438 -5.047 1.00 95.56 86 PHE A C 1
ATOM 711 O O . PHE A 1 86 ? 11.786 -13.108 -5.117 1.00 95.56 86 PHE A O 1
ATOM 718 N N . TYR A 1 87 ? 10.118 -11.973 -6.124 1.00 95.88 87 TYR A N 1
ATOM 719 C CA . TYR A 1 87 ? 10.497 -12.315 -7.497 1.00 95.88 87 TYR A CA 1
ATOM 720 C C . TYR A 1 87 ? 11.464 -11.317 -8.144 1.00 95.88 87 TYR A C 1
ATOM 722 O O . TYR A 1 87 ? 11.952 -11.586 -9.238 1.00 95.88 87 TYR A O 1
ATOM 730 N N . LYS A 1 88 ? 11.785 -10.206 -7.464 1.00 95.31 88 LYS A N 1
ATOM 731 C CA . LYS A 1 88 ? 12.688 -9.149 -7.956 1.00 95.31 88 LYS A CA 1
ATOM 732 C C . LYS A 1 88 ? 12.234 -8.582 -9.304 1.00 95.31 88 LYS A C 1
ATOM 734 O O . LYS A 1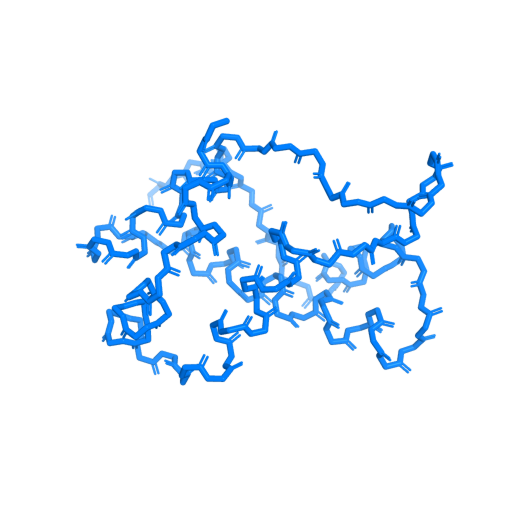 88 ? 13.047 -8.390 -10.204 1.00 95.31 88 LYS A O 1
ATOM 739 N N . THR A 1 89 ? 10.930 -8.361 -9.439 1.00 96.62 89 THR A N 1
ATOM 740 C CA . THR A 1 89 ? 10.311 -7.836 -10.660 1.00 96.62 89 THR A CA 1
ATOM 741 C C . THR A 1 89 ? 10.242 -6.317 -10.646 1.00 96.62 89 THR A C 1
ATOM 743 O O . THR A 1 89 ? 10.373 -5.690 -9.596 1.00 96.62 89 THR A O 1
ATOM 746 N N . ASP A 1 90 ? 9.993 -5.735 -11.815 1.00 97.31 90 ASP A N 1
ATOM 747 C CA . ASP A 1 90 ? 9.470 -4.377 -11.904 1.00 97.31 90 ASP A CA 1
ATOM 748 C C . ASP A 1 90 ? 8.039 -4.272 -11.354 1.00 97.31 90 ASP A C 1
ATOM 750 O O . ASP A 1 90 ? 7.335 -5.280 -11.183 1.00 97.31 90 ASP A O 1
ATOM 754 N N . TYR A 1 91 ? 7.637 -3.028 -11.088 1.00 96.56 91 TYR A N 1
ATOM 755 C CA . TYR A 1 91 ? 6.308 -2.676 -10.590 1.00 96.56 91 TYR A CA 1
ATOM 756 C C . TYR A 1 91 ? 5.205 -3.184 -11.518 1.00 96.56 91 TYR A C 1
ATOM 758 O O . TYR A 1 91 ? 4.294 -3.877 -11.082 1.00 96.56 91 TYR A O 1
ATOM 766 N N . ARG A 1 92 ? 5.314 -2.904 -12.823 1.00 97.25 92 ARG A N 1
ATOM 767 C CA . ARG A 1 92 ? 4.282 -3.237 -13.816 1.00 97.25 92 ARG A CA 1
ATOM 768 C C . ARG A 1 92 ? 3.976 -4.737 -13.819 1.00 97.25 92 ARG A C 1
ATOM 770 O O . ARG A 1 92 ? 2.820 -5.145 -13.881 1.00 97.25 92 ARG A O 1
ATOM 777 N N . THR A 1 93 ? 5.010 -5.566 -13.737 1.00 97.88 93 THR A N 1
ATOM 778 C CA . THR A 1 93 ? 4.881 -7.020 -13.655 1.00 97.88 93 THR A CA 1
ATOM 779 C C . THR A 1 93 ? 4.188 -7.448 -12.365 1.00 97.88 93 THR A C 1
ATOM 781 O O . THR A 1 93 ? 3.310 -8.310 -12.413 1.00 97.88 93 THR A O 1
ATOM 784 N N . ALA A 1 94 ? 4.563 -6.871 -11.222 1.00 98.00 94 ALA A N 1
ATOM 785 C CA . ALA A 1 94 ? 3.937 -7.197 -9.947 1.00 98.00 94 ALA A CA 1
ATOM 786 C C . ALA A 1 94 ? 2.470 -6.758 -9.898 1.00 98.00 94 ALA A C 1
ATOM 788 O O . ALA A 1 94 ? 1.627 -7.580 -9.544 1.00 98.00 94 ALA A O 1
ATOM 789 N N . HIS A 1 95 ? 2.162 -5.541 -10.347 1.00 97.56 95 HIS A N 1
ATOM 790 C CA . HIS A 1 95 ? 0.806 -5.004 -10.431 1.00 97.56 95 HIS A CA 1
ATOM 791 C C . HIS A 1 95 ? -0.098 -5.906 -11.278 1.00 97.56 95 HIS A C 1
ATOM 793 O O . HIS A 1 95 ? -1.108 -6.415 -10.789 1.00 97.56 95 HIS A O 1
ATOM 799 N N . ASN A 1 96 ? 0.324 -6.242 -12.502 1.00 97.81 96 ASN A N 1
ATOM 800 C CA . ASN A 1 96 ? -0.439 -7.144 -13.370 1.00 97.81 96 ASN A CA 1
ATOM 801 C C . ASN A 1 96 ? -0.709 -8.498 -12.690 1.00 97.81 96 ASN A C 1
ATOM 803 O O . ASN A 1 96 ? -1.796 -9.061 -12.804 1.00 97.81 96 ASN A O 1
ATOM 807 N N . LYS A 1 97 ? 0.267 -9.037 -11.946 1.00 97.94 97 LYS A N 1
ATOM 808 C CA . LYS A 1 97 ? 0.099 -10.302 -11.215 1.00 97.94 97 LYS A CA 1
ATOM 809 C C . LYS A 1 97 ? -0.830 -10.166 -10.012 1.00 97.94 97 LYS A C 1
ATOM 811 O O . LYS A 1 97 ? -1.541 -11.121 -9.695 1.00 97.94 97 LYS A O 1
ATOM 816 N N . THR A 1 98 ? -0.860 -9.007 -9.364 1.00 97.94 98 THR A N 1
ATOM 817 C CA . THR A 1 98 ? -1.840 -8.679 -8.326 1.00 97.94 98 THR A CA 1
ATOM 818 C C . THR A 1 98 ? -3.256 -8.695 -8.896 1.00 97.94 98 THR A C 1
ATOM 820 O O . THR A 1 98 ? -4.117 -9.397 -8.357 1.00 97.94 98 THR A O 1
ATOM 823 N N . GLU A 1 99 ? -3.494 -8.032 -10.025 1.00 97.50 99 GLU A N 1
ATOM 824 C CA . GLU A 1 99 ? -4.807 -8.014 -10.681 1.00 97.50 99 GLU A CA 1
ATOM 825 C C . GLU A 1 99 ? -5.231 -9.404 -11.178 1.00 97.50 99 GLU A C 1
ATOM 827 O O . GLU A 1 99 ? -6.331 -9.862 -10.864 1.00 97.50 99 GLU A O 1
ATOM 832 N N . GLU A 1 100 ? -4.338 -10.134 -11.861 1.00 97.50 100 GLU A N 1
ATOM 833 C CA . GLU A 1 100 ? -4.576 -11.515 -12.318 1.00 97.50 100 GLU A CA 1
ATOM 834 C C . GLU A 1 100 ? -4.944 -12.460 -11.162 1.00 97.50 100 GLU A C 1
ATOM 836 O O . GLU A 1 100 ? -5.658 -13.447 -11.346 1.00 97.50 100 GLU A O 1
ATOM 841 N N . SER A 1 101 ? -4.464 -12.165 -9.951 1.00 96.88 101 SER A N 1
ATOM 842 C CA . SER A 1 101 ? -4.766 -12.940 -8.747 1.00 96.88 101 SER A CA 1
ATOM 843 C C . SER A 1 101 ? -6.142 -12.632 -8.130 1.00 96.88 101 SER A C 1
ATOM 845 O O . SER A 1 101 ? -6.488 -13.218 -7.099 1.00 96.88 101 SER A O 1
ATOM 847 N N . GLY A 1 102 ? -6.907 -11.712 -8.731 1.00 96.06 102 GLY A N 1
ATOM 848 C CA . GLY A 1 102 ? -8.234 -11.276 -8.295 1.00 96.06 102 GLY A CA 1
ATOM 849 C C . GLY A 1 102 ? -8.234 -10.174 -7.231 1.00 96.06 102 GLY A C 1
ATOM 850 O O . GLY A 1 102 ? -9.294 -9.842 -6.709 1.00 96.06 102 GLY A O 1
ATOM 851 N N . ARG A 1 103 ? -7.071 -9.604 -6.888 1.00 96.88 103 ARG A N 1
ATOM 852 C CA . ARG A 1 103 ? -6.946 -8.497 -5.921 1.00 96.88 103 ARG A CA 1
ATOM 853 C C . ARG A 1 103 ? -7.039 -7.172 -6.658 1.00 96.88 103 ARG A C 1
ATOM 855 O O . ARG A 1 103 ? -6.064 -6.442 -6.746 1.00 96.88 103 ARG A O 1
ATOM 862 N N . ILE A 1 104 ? -8.192 -6.910 -7.249 1.00 95.62 104 ILE A 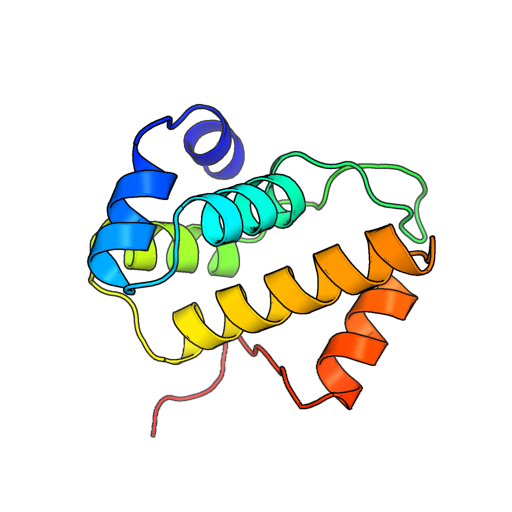N 1
ATOM 863 C CA . ILE A 1 104 ? -8.420 -5.691 -8.023 1.00 95.62 104 ILE A CA 1
ATOM 864 C C . ILE A 1 104 ? -8.807 -4.577 -7.052 1.00 95.62 104 ILE A C 1
ATOM 866 O O . ILE A 1 104 ? -9.722 -4.761 -6.248 1.00 95.62 104 ILE A O 1
ATOM 870 N N . TRP A 1 105 ? -8.125 -3.440 -7.149 1.00 95.69 105 TRP A N 1
ATOM 871 C CA . TRP A 1 105 ? -8.543 -2.196 -6.518 1.00 95.69 105 TRP A CA 1
ATOM 872 C C . TRP A 1 105 ? -8.941 -1.211 -7.616 1.00 95.69 105 TRP A C 1
ATOM 874 O O . TRP A 1 105 ? -8.199 -1.024 -8.575 1.00 95.69 105 TRP A O 1
ATOM 884 N N . ASP A 1 106 ? -10.131 -0.627 -7.493 1.00 93.31 106 ASP A N 1
ATOM 885 C CA . ASP A 1 106 ? -10.643 0.370 -8.433 1.00 93.31 106 ASP A CA 1
ATOM 886 C C . ASP A 1 106 ? -11.183 1.555 -7.623 1.00 93.31 106 ASP A C 1
ATOM 888 O O . ASP A 1 106 ? -12.223 1.418 -6.967 1.00 93.31 106 ASP A O 1
ATOM 892 N N . PRO A 1 107 ? -10.501 2.715 -7.624 1.00 86.31 107 PRO A N 1
ATOM 893 C CA . PRO A 1 107 ? -10.916 3.870 -6.833 1.00 86.31 107 PRO A CA 1
ATOM 894 C C . PRO A 1 107 ? -12.306 4.401 -7.215 1.00 86.31 107 PRO A C 1
ATOM 896 O O . PRO A 1 107 ? -12.973 5.003 -6.376 1.00 86.31 107 PRO A O 1
ATOM 899 N N . TYR A 1 108 ? -12.778 4.136 -8.437 1.00 85.12 108 TYR A N 1
ATOM 900 C CA . TYR A 1 108 ? -14.047 4.650 -8.963 1.00 85.12 108 TYR A CA 1
ATOM 901 C C . TYR A 1 108 ? -15.172 3.620 -8.961 1.00 85.12 108 TYR A C 1
ATOM 903 O O . TYR A 1 108 ? -16.255 3.879 -9.494 1.00 85.12 108 TYR A O 1
ATOM 911 N N . LYS A 1 109 ? -14.943 2.453 -8.357 1.00 79.81 109 LYS A N 1
ATOM 912 C CA . LYS A 1 109 ? -15.961 1.417 -8.239 1.00 79.81 109 LYS A CA 1
ATOM 913 C C . LYS A 1 109 ? -17.165 1.956 -7.468 1.00 79.81 109 LYS A C 1
ATOM 915 O O . LYS A 1 109 ? -17.067 2.291 -6.287 1.00 79.81 109 LYS A O 1
ATOM 920 N N . GLU A 1 110 ? -18.318 2.014 -8.132 1.00 60.06 110 GLU A N 1
ATOM 921 C CA . GLU A 1 110 ? -19.567 2.379 -7.472 1.00 60.06 110 GLU A CA 1
ATOM 922 C C . GLU A 1 110 ? -19.908 1.328 -6.408 1.00 60.06 110 GLU A C 1
ATOM 924 O O . GLU A 1 110 ? -20.041 0.132 -6.689 1.00 60.06 110 GLU A O 1
ATOM 929 N N . ASN A 1 111 ? -20.037 1.783 -5.162 1.00 55.59 111 ASN A N 1
ATOM 930 C CA . ASN A 1 111 ? -20.546 0.965 -4.070 1.00 55.59 111 ASN A CA 1
ATOM 931 C C . ASN A 1 111 ? -22.067 0.829 -4.253 1.00 55.59 111 ASN A C 1
ATOM 933 O O . ASN A 1 111 ? -22.819 1.656 -3.739 1.00 55.59 111 ASN A O 1
ATOM 937 N N . ASN A 1 112 ? -22.498 -0.163 -5.039 1.00 46.09 112 ASN A N 1
ATOM 938 C CA . ASN A 1 112 ? -23.907 -0.573 -5.130 1.00 46.09 112 ASN A CA 1
ATOM 939 C C . ASN A 1 112 ? -24.444 -1.078 -3.787 1.00 46.09 112 ASN A C 1
ATOM 941 O O . ASN A 1 112 ? -23.722 -1.856 -3.120 1.00 46.09 112 ASN A O 1
#